Protein AF-A0AAE1SGM2-F1 (afdb_monomer)

Mean predicted aligned error: 17.14 Å

Sequence (121 aa):
MVIANSRFLKKEEHLVTFRSSVAKNQIDFLLLRKVVKGLCKDCKVIPNDDVTTRHKLLVMDLEIKMEKKKRVVDEMLRIKWGSLTMTSAKEMGERLMIKGAWESSGDATVCGTCRSIAFGR

Organism: NCBI:txid243964

Foldseek 3Di:
DDWQLPPDDDDPVFQFFFDDPVDTDRDDTDDDDPVQVVFWDHKTWDDDPPPDDRGTDIDIHGHDDPDPPPPPVPVPDPDPPVPDDPVNVVVVVVVVVVVDDDDPDDDPPPPDDPPPPDDDD

pLDDT: mean 73.45, std 18.23, range [34.22, 93.69]

Secondary structure (DSSP, 8-state):
-EEGGGGS---GGGT--EE-SS-EE-----EE-STTGGGEEEEEEEP--TTS-SBPEEEEEE------------TT----GGG--HHHHHHHHHHHHHT-S----S-S-------------

Radius of gyration: 25.53 Å; Cα contacts (8 Å, |Δi|>4): 103; chains: 1; bounding box: 36×40×73 Å

Nearest PDB structures (foldseek):
  6hiv-assembly1_DH  TM=1.718E-01  e=8.024E+00  Trypanosoma brucei brucei

Structure (mmCIF, N/CA/C/O backbone):
data_AF-A0AAE1SGM2-F1
#
_entry.id   AF-A0AAE1SGM2-F1
#
loop_
_atom_site.group_PDB
_atom_site.id
_atom_site.type_symbol
_atom_site.label_atom_id
_atom_site.label_alt_id
_atom_site.label_comp_id
_atom_site.label_asym_id
_atom_site.label_entity_id
_atom_site.label_seq_id
_atom_site.pdbx_PDB_ins_code
_atom_site.Cartn_x
_atom_site.Cartn_y
_atom_site.Cartn_z
_atom_site.occupancy
_atom_site.B_iso_or_equiv
_atom_site.auth_seq_id
_atom_site.auth_comp_id
_atom_site.auth_asym_id
_atom_site.auth_atom_id
_atom_site.pdbx_PDB_model_num
ATOM 1 N N . MET A 1 1 ? -0.431 -14.934 5.965 1.00 88.19 1 MET A N 1
ATOM 2 C CA . MET A 1 1 ? 0.025 -13.616 5.481 1.00 88.19 1 MET A CA 1
ATOM 3 C C . MET A 1 1 ? -0.511 -13.399 4.071 1.00 88.19 1 MET A C 1
ATOM 5 O O . MET A 1 1 ? -0.908 -14.385 3.460 1.00 88.19 1 MET A O 1
ATOM 9 N N . VAL A 1 2 ? -0.607 -12.160 3.589 1.00 90.56 2 VAL A N 1
ATOM 10 C CA . VAL A 1 2 ? -1.095 -11.823 2.239 1.00 90.56 2 VAL A CA 1
ATOM 11 C C . VAL A 1 2 ? -0.227 -10.710 1.654 1.00 90.56 2 VAL A C 1
ATOM 13 O O . VAL A 1 2 ? 0.049 -9.743 2.357 1.00 90.56 2 VAL A O 1
ATOM 16 N N . ILE A 1 3 ? 0.163 -10.820 0.384 1.00 92.50 3 ILE A N 1
ATOM 17 C CA . ILE A 1 3 ? 0.940 -9.796 -0.330 1.00 92.50 3 ILE A CA 1
ATOM 18 C C . ILE A 1 3 ? -0.024 -8.744 -0.883 1.00 92.50 3 ILE A C 1
ATOM 20 O O . ILE A 1 3 ? -0.818 -9.050 -1.772 1.00 92.50 3 ILE A O 1
ATOM 24 N N . ALA A 1 4 ? 0.022 -7.517 -0.364 1.00 90.94 4 ALA A N 1
ATOM 25 C CA . ALA A 1 4 ? -0.885 -6.436 -0.747 1.00 90.94 4 ALA A CA 1
ATOM 26 C C . ALA A 1 4 ? -0.782 -6.080 -2.238 1.00 90.94 4 ALA A C 1
ATOM 28 O O . ALA A 1 4 ? -1.802 -5.884 -2.895 1.00 90.94 4 ALA A O 1
ATOM 29 N N . ASN A 1 5 ? 0.435 -6.104 -2.787 1.00 89.00 5 ASN A N 1
ATOM 30 C CA . ASN A 1 5 ? 0.724 -5.748 -4.176 1.00 89.00 5 ASN A CA 1
ATOM 31 C C . ASN A 1 5 ? -0.071 -6.572 -5.196 1.00 89.00 5 ASN A C 1
ATOM 33 O O . ASN A 1 5 ? -0.439 -6.029 -6.233 1.00 89.00 5 ASN A O 1
ATOM 37 N N . SER A 1 6 ? -0.331 -7.847 -4.881 1.00 87.50 6 SER A N 1
ATOM 38 C CA . SER A 1 6 ? -0.988 -8.832 -5.757 1.00 87.50 6 SER A CA 1
ATOM 39 C C . SER A 1 6 ? -2.519 -8.773 -5.745 1.00 87.50 6 SER A C 1
ATOM 41 O O . SER A 1 6 ? -3.178 -9.535 -6.443 1.00 87.50 6 SER A O 1
ATOM 43 N N . ARG A 1 7 ? -3.110 -7.916 -4.907 1.00 85.88 7 ARG A N 1
ATOM 44 C CA . ARG A 1 7 ? -4.558 -7.942 -4.630 1.00 85.88 7 ARG A CA 1
ATOM 45 C C . ARG A 1 7 ? -5.375 -7.109 -5.604 1.00 85.88 7 ARG A C 1
ATOM 47 O O . ARG A 1 7 ? -6.589 -7.270 -5.647 1.00 85.88 7 ARG A O 1
ATOM 54 N N . PHE A 1 8 ? -4.705 -6.249 -6.358 1.00 86.44 8 PHE A N 1
ATOM 55 C CA . PHE A 1 8 ? -5.306 -5.353 -7.328 1.00 86.44 8 PHE A CA 1
ATOM 56 C C . PHE A 1 8 ? -4.649 -5.598 -8.677 1.00 86.44 8 PHE A C 1
ATOM 58 O O . PHE A 1 8 ? -3.425 -5.715 -8.762 1.00 86.44 8 PHE A O 1
ATOM 65 N N . LEU A 1 9 ? -5.468 -5.675 -9.723 1.00 85.38 9 LEU A N 1
ATOM 66 C CA . LEU A 1 9 ? -4.977 -5.762 -11.091 1.00 85.38 9 LEU A CA 1
ATOM 67 C C . LEU A 1 9 ? -4.343 -4.423 -11.468 1.00 85.38 9 LEU A C 1
ATOM 69 O O . LEU A 1 9 ? -4.962 -3.370 -11.329 1.00 85.38 9 LEU A O 1
ATOM 73 N N . LYS A 1 10 ? -3.094 -4.468 -11.923 1.00 85.38 10 LYS A N 1
ATOM 74 C CA . LYS A 1 10 ? -2.310 -3.291 -12.304 1.00 85.38 10 LYS A CA 1
ATOM 75 C C . LYS A 1 10 ? -1.678 -3.525 -13.659 1.00 85.38 10 LYS A C 1
ATOM 77 O O . LYS A 1 10 ? -1.373 -4.659 -14.017 1.00 85.38 10 LYS A O 1
ATOM 82 N N . LYS A 1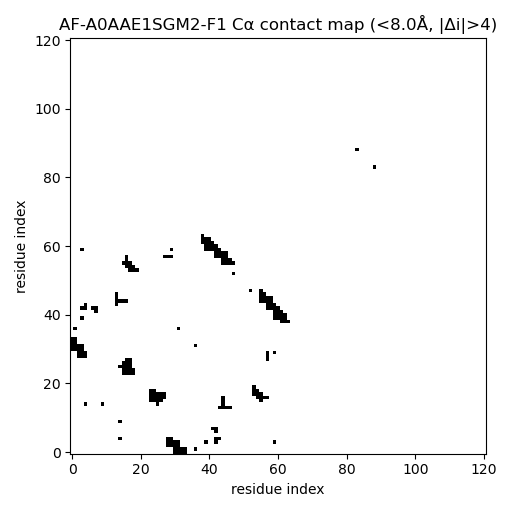 11 ? -1.424 -2.432 -14.372 1.00 85.06 11 LYS A N 1
ATOM 83 C CA . LYS A 1 11 ? -0.551 -2.461 -15.543 1.00 85.06 11 LYS A CA 1
ATOM 84 C C . LYS A 1 11 ? 0.872 -2.808 -15.118 1.00 85.06 11 LYS A C 1
ATOM 86 O O . LYS A 1 11 ? 1.302 -2.449 -14.022 1.00 85.06 11 LYS A O 1
ATOM 91 N N . GLU A 1 12 ? 1.612 -3.446 -16.010 1.00 79.56 12 GLU A N 1
ATOM 92 C CA . GLU A 1 12 ? 2.984 -3.889 -15.761 1.00 79.56 12 GLU A CA 1
ATOM 93 C C . GLU A 1 12 ? 3.920 -2.731 -15.367 1.00 79.56 12 GLU A C 1
ATOM 95 O O . GLU A 1 12 ? 4.697 -2.836 -14.420 1.00 79.56 12 GLU A O 1
ATOM 100 N N . GLU A 1 13 ? 3.746 -1.560 -15.985 1.00 79.75 13 GLU A N 1
ATOM 101 C CA . GLU A 1 13 ? 4.450 -0.312 -15.647 1.00 79.75 13 GLU A CA 1
ATOM 102 C C . GLU A 1 13 ? 4.267 0.143 -14.184 1.00 79.75 13 GLU A C 1
ATOM 104 O O . GLU A 1 13 ? 5.174 0.745 -13.598 1.00 79.75 13 GLU A O 1
ATOM 109 N N . HIS A 1 14 ? 3.120 -0.189 -13.581 1.00 82.56 14 HIS A N 1
ATOM 110 C CA . HIS A 1 14 ? 2.754 0.134 -12.199 1.00 82.56 14 HIS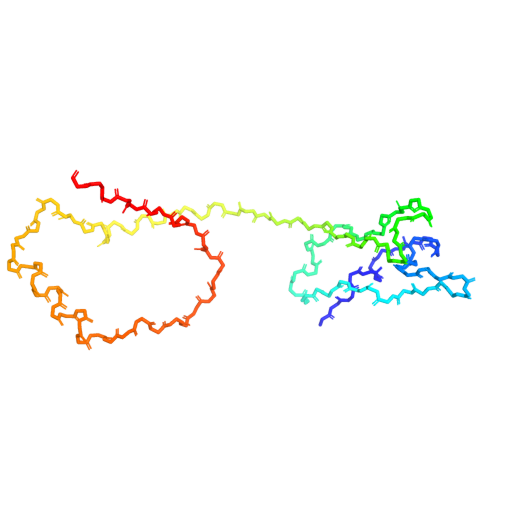 A CA 1
ATOM 111 C C . HIS A 1 14 ? 3.100 -0.990 -11.207 1.00 82.56 14 HIS A C 1
ATOM 113 O O . HIS A 1 14 ? 2.823 -0.863 -10.012 1.00 82.56 14 HIS A O 1
ATOM 119 N N . LEU A 1 15 ? 3.689 -2.097 -11.674 1.00 85.69 15 LEU A N 1
ATOM 120 C CA . LEU A 1 15 ? 4.192 -3.177 -10.817 1.00 85.69 15 LEU A CA 1
ATOM 121 C C . LEU A 1 15 ? 5.668 -3.001 -10.462 1.00 85.69 15 LEU A C 1
ATOM 123 O O . LEU A 1 15 ? 6.097 -3.474 -9.409 1.00 85.69 15 LEU A O 1
ATOM 127 N N . VAL A 1 16 ? 6.424 -2.314 -11.320 1.00 86.94 16 VAL A N 1
ATOM 128 C CA . VAL A 1 16 ? 7.863 -2.095 -11.160 1.00 86.94 16 VAL A CA 1
ATOM 129 C C . VAL A 1 16 ? 8.124 -1.171 -9.975 1.00 86.94 16 VAL A C 1
ATOM 131 O O . VAL A 1 16 ? 7.803 0.014 -10.041 1.00 86.94 16 VAL A O 1
ATOM 134 N N . THR A 1 17 ? 8.755 -1.693 -8.923 1.00 88.88 17 THR A N 1
ATOM 135 C CA . THR A 1 17 ? 9.204 -0.896 -7.769 1.00 88.88 17 THR A CA 1
ATOM 136 C C . THR A 1 17 ? 10.680 -0.533 -7.865 1.00 88.88 17 THR A C 1
A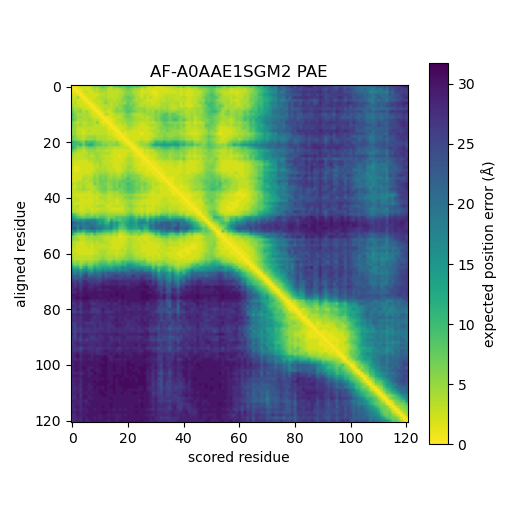TOM 138 O O . THR A 1 17 ? 11.113 0.397 -7.206 1.00 88.88 17 THR A O 1
ATOM 141 N N . PHE A 1 18 ? 11.451 -1.202 -8.724 1.00 88.50 18 PHE A N 1
ATOM 142 C CA . PHE A 1 18 ? 12.862 -0.912 -8.941 1.00 88.50 18 PHE A CA 1
ATOM 143 C C . PHE A 1 18 ? 13.208 -0.867 -10.426 1.00 88.50 18 PHE A C 1
ATOM 145 O O . PHE A 1 18 ? 12.882 -1.783 -11.185 1.00 88.50 18 PHE A O 1
ATOM 152 N N . ARG A 1 19 ? 13.913 0.188 -10.833 1.00 87.31 19 ARG A N 1
ATOM 153 C CA . ARG A 1 19 ? 14.402 0.389 -12.197 1.00 87.31 19 ARG A CA 1
ATOM 154 C C . ARG A 1 19 ? 15.906 0.651 -12.175 1.00 87.31 19 ARG A C 1
ATOM 156 O O . ARG A 1 19 ? 16.383 1.585 -11.535 1.00 87.31 19 ARG A O 1
ATOM 163 N N . SER A 1 20 ? 16.644 -0.161 -12.921 1.00 85.94 20 SER A N 1
ATOM 164 C CA . SER A 1 20 ? 18.029 0.101 -13.308 1.00 85.94 20 SER A CA 1
ATOM 165 C C . SER A 1 20 ? 18.112 0.361 -14.815 1.00 85.94 20 SER A C 1
ATOM 167 O O . SER A 1 20 ? 17.105 0.312 -15.526 1.00 85.94 20 SER A O 1
ATOM 169 N N . SER A 1 21 ? 19.316 0.639 -15.314 1.00 82.62 21 SER A N 1
ATOM 170 C CA . SER A 1 21 ? 19.574 0.759 -16.753 1.00 82.62 21 SER A CA 1
ATOM 171 C C . SER A 1 21 ? 19.319 -0.544 -17.519 1.00 82.62 21 SER A C 1
ATOM 173 O O . SER A 1 21 ? 19.049 -0.494 -18.713 1.00 82.62 21 SER A O 1
ATOM 175 N N . VAL A 1 22 ? 19.386 -1.694 -16.840 1.00 84.62 22 VAL A N 1
ATOM 176 C CA . VAL A 1 22 ? 19.362 -3.029 -17.464 1.00 84.62 22 VAL A CA 1
ATOM 177 C C . VAL A 1 22 ? 18.116 -3.832 -17.078 1.00 84.62 22 VAL A C 1
ATOM 179 O O . VAL A 1 22 ? 17.690 -4.700 -17.831 1.00 84.62 22 VAL A O 1
ATOM 182 N N . ALA A 1 23 ? 17.506 -3.555 -15.921 1.00 85.50 23 ALA A N 1
ATOM 183 C CA . ALA A 1 23 ? 16.411 -4.358 -15.383 1.00 85.50 23 ALA A CA 1
ATOM 184 C C . ALA A 1 23 ? 15.289 -3.508 -14.777 1.00 85.50 23 ALA A C 1
ATOM 186 O O . ALA A 1 23 ? 15.513 -2.440 -14.201 1.00 85.50 23 ALA A O 1
ATOM 187 N N . LYS A 1 24 ? 14.065 -4.033 -14.866 1.00 88.75 24 LYS A N 1
ATOM 188 C CA . LYS A 1 24 ? 12.864 -3.511 -14.209 1.00 88.75 24 LYS A CA 1
ATOM 189 C C . LYS A 1 24 ? 12.264 -4.639 -13.381 1.00 88.75 24 LYS A C 1
ATOM 191 O O . LYS A 1 24 ? 11.753 -5.594 -13.950 1.00 88.75 24 LYS A O 1
ATOM 196 N N . ASN A 1 25 ? 12.334 -4.522 -12.059 1.00 89.25 25 ASN A N 1
ATOM 197 C CA . ASN A 1 25 ? 11.921 -5.581 -11.142 1.00 89.25 25 ASN A CA 1
ATOM 198 C C . ASN A 1 25 ? 10.903 -5.064 -10.118 1.00 89.25 25 ASN A C 1
ATOM 200 O O . ASN A 1 25 ? 10.854 -3.875 -9.792 1.00 89.25 25 ASN A O 1
ATOM 204 N N . GLN A 1 26 ? 10.109 -5.983 -9.577 1.00 90.25 26 GLN A N 1
ATOM 205 C CA . GLN A 1 26 ? 9.313 -5.759 -8.375 1.00 90.25 26 GLN A CA 1
ATOM 206 C C . GLN A 1 26 ? 10.050 -6.396 -7.195 1.00 90.25 26 GLN A C 1
ATOM 208 O O . GLN A 1 26 ? 10.107 -7.618 -7.094 1.00 90.25 26 GLN A O 1
ATOM 213 N N . ILE A 1 27 ? 10.647 -5.567 -6.339 1.00 91.12 27 ILE A N 1
ATOM 214 C CA . ILE A 1 27 ? 11.428 -6.027 -5.177 1.00 91.12 27 ILE A CA 1
ATOM 215 C C . ILE A 1 27 ? 10.861 -5.532 -3.844 1.00 91.12 27 ILE A C 1
ATOM 217 O O . ILE A 1 27 ? 11.170 -6.101 -2.802 1.00 91.12 27 ILE A O 1
ATOM 221 N N . ASP A 1 28 ? 9.991 -4.522 -3.877 1.00 90.56 28 ASP A N 1
ATOM 222 C CA . ASP A 1 28 ? 9.344 -3.963 -2.696 1.00 90.56 28 ASP A CA 1
ATOM 223 C C . ASP A 1 28 ? 7.927 -4.536 -2.563 1.00 90.56 28 ASP A C 1
ATOM 225 O O . ASP A 1 28 ? 7.109 -4.467 -3.488 1.00 90.56 28 ASP A O 1
ATOM 229 N N . PHE A 1 29 ? 7.616 -5.100 -1.395 1.00 91.00 29 PHE A N 1
ATOM 230 C CA . PHE A 1 29 ? 6.334 -5.748 -1.121 1.00 91.00 29 PHE A CA 1
ATOM 231 C C . PHE A 1 29 ? 5.760 -5.295 0.214 1.00 91.00 29 PHE A C 1
ATOM 233 O O . PHE A 1 29 ? 6.462 -5.238 1.222 1.00 91.00 29 PHE A O 1
ATOM 240 N N . LEU A 1 30 ? 4.449 -5.056 0.242 1.00 91.88 30 LEU A N 1
ATOM 241 C CA . LEU A 1 30 ? 3.720 -4.809 1.481 1.00 91.88 30 LEU A CA 1
ATOM 242 C C . LEU A 1 30 ? 2.987 -6.077 1.919 1.00 91.88 30 LEU A C 1
ATOM 244 O O . LEU A 1 30 ? 2.200 -6.663 1.171 1.00 91.88 30 LEU A O 1
ATOM 248 N N . LEU A 1 31 ? 3.253 -6.507 3.151 1.00 93.69 31 LEU A N 1
ATOM 249 C CA . LEU A 1 31 ? 2.692 -7.721 3.735 1.00 93.69 31 LEU A CA 1
ATOM 250 C C . LEU A 1 31 ? 1.596 -7.378 4.740 1.00 93.69 31 LEU A C 1
ATOM 252 O O . LEU A 1 31 ? 1.786 -6.599 5.668 1.00 93.69 31 LEU A O 1
ATOM 256 N N . LEU A 1 32 ? 0.443 -8.020 4.577 1.00 91.44 32 LEU A N 1
ATOM 257 C CA . LEU A 1 32 ? -0.706 -7.882 5.463 1.00 91.44 32 LEU A CA 1
ATOM 258 C C . LEU A 1 32 ? -0.956 -9.181 6.232 1.00 91.44 32 LEU A C 1
ATOM 260 O O . LEU A 1 32 ? -0.900 -10.293 5.685 1.00 91.44 32 LEU A O 1
ATOM 264 N N . ARG A 1 33 ? -1.318 -9.056 7.513 1.00 90.19 33 ARG A N 1
ATOM 265 C CA . ARG A 1 33 ? -1.892 -10.182 8.265 1.00 90.19 33 ARG A CA 1
ATOM 266 C C . ARG A 1 33 ? -3.251 -10.547 7.658 1.00 90.19 33 ARG A C 1
ATOM 268 O O . ARG A 1 33 ? -3.968 -9.684 7.158 1.00 90.19 33 ARG A O 1
ATOM 275 N N . LYS A 1 34 ? -3.624 -11.834 7.721 1.00 88.94 34 LYS A N 1
ATOM 276 C CA . LYS A 1 34 ? -4.911 -12.314 7.173 1.00 88.94 34 LYS A CA 1
ATOM 277 C C . LYS A 1 34 ? -6.104 -11.573 7.796 1.00 88.94 34 LYS A C 1
ATOM 279 O O . LYS A 1 34 ? -7.032 -11.242 7.075 1.00 88.94 34 LYS A O 1
ATOM 284 N N . VAL A 1 35 ? -6.030 -11.253 9.090 1.00 87.56 35 VAL A N 1
ATOM 285 C CA . VAL A 1 35 ? -7.093 -10.570 9.851 1.00 87.56 35 VAL A CA 1
ATOM 286 C C . VAL A 1 35 ? -7.395 -9.168 9.313 1.00 87.56 35 VAL A C 1
ATOM 288 O O . VAL A 1 35 ? -8.550 -8.807 9.143 1.00 87.56 35 VAL A O 1
ATOM 291 N N . VAL A 1 36 ? -6.366 -8.390 8.969 1.00 87.94 36 VAL A N 1
ATOM 292 C CA . VAL A 1 36 ? -6.524 -7.004 8.486 1.00 87.94 36 VAL A CA 1
ATOM 293 C C . VAL A 1 36 ? -6.633 -6.915 6.964 1.00 87.94 36 VAL A C 1
ATOM 295 O O . VAL A 1 36 ? -6.602 -5.827 6.396 1.00 87.94 36 VAL A O 1
ATOM 298 N N . LYS A 1 37 ? -6.776 -8.057 6.270 1.00 88.12 37 LYS A N 1
ATOM 299 C CA . LYS A 1 37 ? -6.926 -8.095 4.810 1.00 88.12 37 LYS A CA 1
ATOM 300 C C . LYS A 1 37 ? -8.081 -7.203 4.354 1.00 88.12 37 LYS A C 1
ATOM 302 O O . LYS A 1 37 ? -7.866 -6.425 3.436 1.00 88.12 37 LYS A O 1
ATOM 307 N N . GLY A 1 38 ? -9.248 -7.268 4.988 1.00 89.00 38 GLY A N 1
ATOM 308 C CA . GLY A 1 38 ? -10.424 -6.497 4.563 1.00 89.00 38 GLY A CA 1
ATOM 309 C C . GLY A 1 38 ? -10.277 -4.972 4.657 1.00 89.00 38 GLY A C 1
ATOM 310 O O . GLY A 1 38 ? -11.069 -4.263 4.049 1.00 89.00 38 GLY A O 1
ATOM 311 N N . LEU A 1 39 ? -9.270 -4.466 5.378 1.00 91.25 39 LEU A N 1
ATOM 312 C CA . LEU A 1 39 ? -9.074 -3.026 5.574 1.00 91.25 39 LEU A CA 1
ATOM 313 C C . LEU A 1 39 ? -8.332 -2.357 4.410 1.00 91.25 39 LEU A C 1
ATOM 315 O O . LEU A 1 39 ? -8.398 -1.144 4.257 1.00 91.25 39 LEU A O 1
ATOM 319 N N . CYS A 1 40 ? -7.613 -3.125 3.591 1.00 92.75 40 CYS A N 1
ATOM 320 C CA . CYS A 1 40 ? -6.834 -2.584 2.478 1.00 92.75 40 CYS A CA 1
ATOM 321 C C . CYS A 1 40 ? -7.728 -2.285 1.271 1.00 92.75 40 CYS A C 1
ATOM 323 O O . CYS A 1 40 ? -8.352 -3.197 0.723 1.00 92.75 40 CYS A O 1
ATOM 325 N N . LYS A 1 41 ? -7.768 -1.005 0.881 1.00 92.88 41 LYS A N 1
ATOM 326 C CA . LYS A 1 41 ? -8.583 -0.462 -0.216 1.00 92.88 41 LYS A CA 1
ATOM 327 C C . LYS A 1 41 ? -7.849 -0.414 -1.537 1.00 92.88 41 LYS A C 1
ATOM 329 O O . LYS A 1 41 ? -8.450 -0.715 -2.559 1.00 92.88 41 LYS A O 1
ATOM 334 N N . ASP A 1 42 ? -6.576 -0.055 -1.486 1.00 91.94 42 ASP A N 1
ATOM 335 C CA . ASP A 1 42 ? -5.706 0.006 -2.648 1.00 91.94 42 ASP A CA 1
ATOM 336 C C . ASP A 1 42 ? -4.257 -0.245 -2.217 1.00 91.94 42 ASP A C 1
ATOM 338 O O . ASP A 1 42 ? -3.890 -0.155 -1.040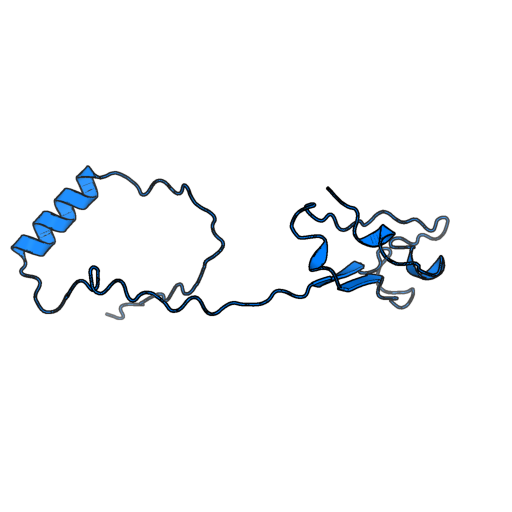 1.00 91.94 42 ASP A O 1
ATOM 342 N N . CYS A 1 43 ? -3.421 -0.585 -3.183 1.00 91.38 43 CYS A N 1
ATOM 343 C CA . CYS A 1 43 ? -1.981 -0.586 -3.053 1.00 91.38 43 CYS A CA 1
ATOM 344 C C . CYS A 1 43 ? -1.419 -0.163 -4.400 1.00 91.38 43 CYS A C 1
ATOM 346 O O . CYS A 1 43 ? -1.686 -0.845 -5.377 1.00 91.38 43 CYS A O 1
ATOM 348 N N . LYS A 1 44 ? -0.616 0.895 -4.485 1.00 91.19 44 LYS A N 1
ATOM 349 C CA . LYS A 1 44 ? -0.116 1.436 -5.757 1.00 91.19 44 LYS A CA 1
ATOM 350 C C . LYS A 1 44 ? 1.335 1.874 -5.657 1.00 91.19 44 LYS A C 1
ATOM 352 O O . LYS A 1 44 ? 1.812 2.243 -4.588 1.00 91.19 44 LYS A O 1
ATOM 357 N N . VAL A 1 45 ? 2.028 1.821 -6.786 1.00 89.94 45 VAL A N 1
ATOM 358 C CA . VAL A 1 45 ? 3.371 2.382 -6.924 1.00 89.94 45 VAL A CA 1
ATOM 359 C C . VAL A 1 45 ? 3.224 3.811 -7.430 1.00 89.94 45 VAL A C 1
ATOM 361 O O . VAL A 1 45 ? 2.538 4.032 -8.426 1.00 89.94 45 VAL A O 1
ATOM 364 N N . ILE A 1 46 ? 3.841 4.774 -6.751 1.00 87.62 46 ILE A N 1
ATOM 365 C CA . ILE A 1 46 ? 3.877 6.163 -7.204 1.00 87.62 46 ILE A CA 1
ATOM 366 C C . ILE A 1 46 ? 4.986 6.283 -8.258 1.00 87.62 46 ILE A C 1
ATOM 368 O O . ILE A 1 46 ? 6.143 5.963 -7.959 1.00 87.62 46 ILE A O 1
ATOM 372 N N . PRO A 1 47 ? 4.658 6.690 -9.498 1.00 79.69 47 PRO A N 1
ATOM 373 C CA . PRO A 1 47 ? 5.675 6.991 -10.490 1.00 79.69 47 PRO A CA 1
ATOM 374 C C . PRO A 1 47 ? 6.448 8.239 -10.046 1.00 79.69 47 PRO A C 1
ATOM 376 O O . PRO A 1 47 ? 5.844 9.253 -9.717 1.00 79.69 47 PRO A O 1
ATOM 379 N N . ASN A 1 48 ? 7.775 8.150 -10.040 1.00 74.50 48 ASN A N 1
ATOM 380 C CA . ASN A 1 48 ? 8.665 9.302 -9.930 1.00 74.50 48 ASN A CA 1
ATOM 381 C C . ASN A 1 48 ? 9.316 9.542 -11.290 1.00 74.50 48 ASN A C 1
ATOM 383 O O . ASN A 1 48 ? 9.519 8.586 -12.047 1.00 74.50 48 ASN A O 1
ATOM 387 N N . ASP A 1 49 ? 9.683 10.792 -11.561 1.00 68.44 49 ASP A N 1
ATOM 388 C CA . ASP A 1 49 ? 10.533 11.118 -12.700 1.00 68.44 49 ASP A CA 1
ATOM 389 C C . ASP A 1 49 ? 11.881 10.399 -12.576 1.00 68.44 49 ASP A C 1
ATOM 391 O O . ASP A 1 49 ? 12.432 10.243 -11.480 1.00 68.44 49 ASP A O 1
ATOM 395 N N . ASP A 1 50 ? 12.410 9.972 -13.723 1.00 64.19 50 ASP A N 1
ATOM 396 C CA . ASP A 1 50 ? 13.530 9.031 -13.881 1.00 64.19 50 ASP A CA 1
ATOM 397 C C . ASP A 1 50 ? 14.872 9.482 -13.257 1.00 64.19 50 ASP A C 1
ATOM 399 O O . ASP A 1 50 ? 15.874 8.772 -13.347 1.00 64.19 50 ASP A O 1
ATOM 403 N N . VAL A 1 51 ? 14.909 10.649 -12.613 1.00 63.28 51 VAL A N 1
ATOM 404 C CA . VAL A 1 51 ? 16.128 11.320 -12.148 1.00 63.28 51 VAL A CA 1
ATOM 405 C C . VAL A 1 51 ? 16.390 11.114 -10.651 1.00 63.28 51 VAL A C 1
ATOM 407 O O . VAL A 1 51 ? 17.538 11.207 -10.225 1.00 63.28 51 VAL A O 1
ATOM 410 N N . THR A 1 52 ? 15.375 10.817 -9.829 1.00 62.59 52 THR A N 1
ATOM 411 C CA . THR A 1 52 ? 15.524 10.971 -8.366 1.00 62.59 52 THR A CA 1
ATOM 412 C C . THR A 1 52 ? 15.785 9.679 -7.586 1.00 62.59 52 THR A C 1
ATOM 414 O O . THR A 1 52 ? 16.570 9.722 -6.641 1.00 62.59 52 THR A O 1
ATOM 417 N N . THR A 1 53 ? 15.234 8.516 -7.963 1.00 67.81 53 THR A N 1
ATOM 418 C CA . THR A 1 53 ? 15.463 7.257 -7.218 1.00 67.81 53 THR A CA 1
ATOM 419 C C . THR A 1 53 ? 15.318 5.997 -8.081 1.00 67.81 53 THR A C 1
ATOM 421 O O . THR A 1 53 ? 14.348 5.831 -8.814 1.00 67.81 53 THR A O 1
ATOM 424 N N . ARG A 1 54 ? 16.249 5.036 -7.941 1.00 81.56 54 ARG A N 1
ATOM 425 C CA . ARG A 1 54 ? 16.124 3.694 -8.562 1.00 81.56 54 ARG A CA 1
ATOM 426 C C . ARG A 1 54 ? 14.906 2.921 -8.042 1.00 81.56 54 ARG A C 1
ATOM 428 O O . ARG A 1 54 ? 14.356 2.093 -8.763 1.00 81.56 54 ARG A O 1
ATOM 435 N N . HIS A 1 55 ? 14.500 3.191 -6.801 1.00 87.38 55 HIS A N 1
ATOM 436 C CA . HIS A 1 55 ? 13.296 2.638 -6.186 1.00 87.38 55 HIS A CA 1
ATOM 437 C C . HIS A 1 55 ? 12.116 3.600 -6.345 1.00 87.38 55 HIS A C 1
ATOM 439 O O . HIS A 1 55 ? 12.260 4.810 -6.160 1.00 87.38 55 HIS A O 1
ATOM 445 N N . LYS A 1 56 ? 10.944 3.051 -6.648 1.00 87.25 56 LYS A N 1
ATOM 446 C CA . LYS A 1 56 ? 9.664 3.749 -6.674 1.00 87.25 56 LYS A CA 1
ATOM 447 C C . LYS A 1 56 ? 8.929 3.508 -5.365 1.00 87.25 56 LYS A C 1
ATOM 449 O O . LYS A 1 56 ? 8.992 2.423 -4.789 1.00 87.25 56 LYS A O 1
ATOM 454 N N . LEU A 1 57 ? 8.197 4.518 -4.919 1.00 89.00 57 LEU A N 1
ATOM 455 C CA . LEU A 1 57 ? 7.472 4.446 -3.661 1.00 89.00 57 LEU A CA 1
ATOM 456 C C . LEU A 1 57 ? 6.249 3.532 -3.797 1.00 89.00 57 LEU A C 1
ATOM 458 O O . LEU A 1 57 ? 5.411 3.732 -4.674 1.00 89.00 57 LEU A O 1
ATOM 462 N N . LEU A 1 58 ? 6.130 2.550 -2.907 1.00 90.56 58 LEU A N 1
ATOM 463 C CA . LEU A 1 58 ? 4.974 1.665 -2.808 1.00 90.56 58 LEU A CA 1
ATOM 464 C C . LEU A 1 58 ? 4.078 2.117 -1.652 1.00 90.56 58 LEU A C 1
ATOM 466 O O . LEU A 1 58 ? 4.506 2.149 -0.500 1.00 90.56 58 LEU A O 1
ATOM 470 N N . VAL A 1 59 ? 2.827 2.441 -1.963 1.00 91.56 59 VAL A N 1
ATOM 471 C CA . VAL A 1 59 ? 1.839 2.966 -1.013 1.00 91.56 59 VAL A CA 1
ATOM 472 C C . VAL A 1 59 ? 0.669 1.998 -0.896 1.00 91.56 59 VAL A C 1
ATOM 474 O O . VAL A 1 59 ? 0.295 1.337 -1.865 1.00 91.56 59 VAL A O 1
ATOM 477 N N . MET A 1 60 ? 0.091 1.895 0.298 1.00 93.06 60 MET A N 1
ATOM 478 C CA . MET A 1 60 ? -1.101 1.097 0.568 1.00 93.06 60 MET A CA 1
ATOM 479 C C . MET A 1 60 ? -2.111 1.912 1.360 1.00 93.06 60 MET A C 1
ATOM 481 O O . MET A 1 60 ? -1.786 2.444 2.419 1.00 93.06 60 MET A O 1
ATOM 485 N N . ASP A 1 61 ? -3.343 1.926 0.865 1.00 92.44 61 ASP A N 1
ATOM 486 C CA . ASP A 1 61 ? -4.459 2.629 1.480 1.00 92.44 61 ASP A CA 1
ATOM 487 C C . ASP A 1 61 ? -5.214 1.661 2.403 1.00 92.44 61 ASP A C 1
ATOM 489 O O . ASP A 1 61 ? -5.675 0.593 1.977 1.00 92.44 61 ASP A O 1
ATOM 493 N N . LEU A 1 62 ? -5.325 2.023 3.684 1.00 91.56 62 LEU A N 1
ATOM 494 C CA . LEU A 1 62 ? -6.014 1.248 4.719 1.00 91.56 62 LEU A CA 1
ATOM 495 C C . LEU A 1 62 ? -7.176 2.055 5.308 1.00 91.56 62 LEU A C 1
ATOM 497 O O . LEU A 1 62 ? -6.988 3.177 5.767 1.00 91.56 62 LEU A O 1
ATOM 501 N N . GLU A 1 63 ? -8.365 1.459 5.370 1.00 91.50 63 GLU A N 1
ATOM 502 C CA . GLU A 1 63 ? -9.507 2.016 6.096 1.00 91.50 63 GLU A CA 1
ATOM 503 C C . GLU A 1 63 ? -9.527 1.451 7.521 1.00 91.50 63 GLU A C 1
ATOM 505 O O . GLU A 1 63 ? -9.925 0.309 7.746 1.00 91.50 63 GLU A O 1
ATOM 510 N N . ILE A 1 64 ? -9.094 2.249 8.498 1.00 87.88 64 ILE A N 1
ATOM 511 C CA . ILE A 1 64 ? -9.141 1.884 9.918 1.00 87.88 64 ILE A CA 1
ATOM 512 C C . ILE A 1 64 ? -10.253 2.691 10.579 1.00 87.88 64 ILE A C 1
ATOM 514 O O . ILE A 1 64 ? -10.139 3.902 10.764 1.00 87.88 64 ILE A O 1
ATOM 518 N N . LYS A 1 65 ? -11.337 2.016 10.967 1.00 82.75 65 LYS A N 1
ATOM 519 C CA . LYS A 1 65 ? -12.401 2.643 11.752 1.00 82.75 65 LYS A CA 1
ATOM 520 C C . LYS A 1 65 ? -11.904 2.833 13.180 1.00 82.75 65 LYS A C 1
ATOM 522 O O . LYS A 1 65 ? -11.755 1.870 13.928 1.00 82.75 65 LYS A O 1
ATOM 527 N N . MET A 1 66 ? -11.630 4.079 13.555 1.00 73.31 66 MET A N 1
ATOM 528 C CA . MET A 1 66 ? -11.377 4.422 14.949 1.00 73.31 66 MET A CA 1
ATOM 529 C C . MET A 1 66 ? -12.710 4.413 15.691 1.00 73.31 66 MET A C 1
ATOM 531 O O . MET A 1 66 ? -13.426 5.413 15.737 1.00 73.31 66 MET A O 1
ATOM 535 N N . GLU A 1 67 ? -13.056 3.275 16.281 1.00 72.69 67 GLU A N 1
ATOM 536 C CA . GLU A 1 67 ? -14.108 3.262 17.284 1.00 72.69 67 GLU A CA 1
ATOM 537 C C . GLU A 1 67 ? -13.599 4.050 18.487 1.00 72.69 67 GLU A C 1
ATOM 539 O O . GLU A 1 67 ? -12.632 3.663 19.152 1.00 72.69 67 GLU A O 1
ATOM 544 N N . LYS A 1 68 ? -14.242 5.188 18.768 1.00 67.50 68 LYS A N 1
ATOM 545 C CA . LYS A 1 68 ? -14.090 5.854 20.057 1.00 67.50 68 LYS A CA 1
ATOM 546 C C . LYS A 1 68 ? -14.634 4.881 21.090 1.00 67.50 68 LYS A C 1
ATOM 548 O O . LYS A 1 68 ? -15.823 4.910 21.401 1.00 67.50 68 LYS A O 1
ATOM 553 N N . LYS A 1 69 ? -13.770 4.019 21.632 1.00 64.44 69 LYS A N 1
ATOM 554 C CA . LYS A 1 69 ? -14.059 3.373 22.903 1.00 64.44 69 LYS A CA 1
ATOM 555 C C . LYS A 1 69 ? -14.405 4.525 23.829 1.00 64.44 69 LYS A C 1
ATOM 557 O O . LYS A 1 69 ? -13.553 5.382 24.086 1.00 64.44 69 LYS A O 1
ATOM 562 N N . LYS A 1 70 ? -15.670 4.601 24.262 1.00 58.88 70 LYS A N 1
ATOM 563 C CA . LYS A 1 70 ? -15.995 5.396 25.440 1.00 58.88 70 LYS A CA 1
ATOM 564 C C . LYS A 1 70 ? -14.963 4.930 26.444 1.00 58.88 70 LYS A C 1
ATOM 566 O O . LYS A 1 70 ? -14.874 3.731 26.708 1.00 58.88 70 LYS A O 1
ATOM 571 N N . ARG A 1 71 ? -14.113 5.845 26.910 1.00 56.81 71 ARG A N 1
ATOM 572 C CA . ARG A 1 71 ? -13.394 5.567 28.138 1.00 56.81 71 ARG A CA 1
ATOM 573 C C . ARG A 1 71 ? -14.532 5.226 29.086 1.00 56.81 71 ARG A C 1
ATOM 575 O O . ARG A 1 71 ? -15.347 6.099 29.378 1.00 56.81 71 ARG A O 1
ATOM 582 N N . VAL A 1 72 ? -14.655 3.954 29.461 1.00 55.28 72 VAL A N 1
ATOM 583 C CA . VAL A 1 72 ? -15.155 3.664 30.790 1.00 55.28 72 VAL A CA 1
ATOM 584 C C . VAL A 1 72 ? -14.164 4.464 31.605 1.00 55.28 72 VAL A C 1
ATOM 586 O O . VAL A 1 72 ? -12.975 4.142 31.638 1.00 55.28 72 VAL A O 1
ATOM 589 N N . VAL A 1 73 ? -14.583 5.666 32.005 1.00 50.84 73 VAL A N 1
ATOM 590 C CA . VAL A 1 73 ? -13.893 6.374 33.058 1.00 50.84 73 VAL A CA 1
ATOM 591 C C . VAL A 1 73 ? -14.010 5.349 34.150 1.00 50.84 73 VAL A C 1
ATOM 593 O O . VAL A 1 73 ? -15.103 5.104 34.649 1.00 50.84 73 VAL A O 1
ATOM 596 N N . ASP A 1 74 ? -12.928 4.612 34.350 1.00 51.56 74 ASP A N 1
ATOM 597 C CA . ASP A 1 74 ? -12.773 3.823 35.535 1.00 51.56 74 ASP A CA 1
ATOM 598 C C . ASP A 1 74 ? -12.800 4.879 36.632 1.00 51.56 74 ASP A C 1
ATOM 600 O O . ASP A 1 74 ? -11.799 5.531 36.937 1.00 51.56 74 ASP A O 1
ATOM 604 N N . GLU A 1 75 ? -14.011 5.166 37.115 1.00 49.53 75 GLU A N 1
ATOM 605 C CA . GLU A 1 75 ? -14.272 6.073 38.225 1.00 49.53 75 GLU A CA 1
ATOM 606 C C . GLU A 1 75 ? -13.457 5.634 39.451 1.00 49.53 75 GLU A C 1
ATOM 608 O O . GLU A 1 75 ? -13.280 6.414 40.383 1.00 49.53 75 GLU A O 1
ATOM 613 N N . MET A 1 76 ? -12.875 4.430 39.407 1.00 53.16 76 MET A N 1
ATOM 614 C CA . MET A 1 76 ? -12.072 3.812 40.441 1.00 53.16 76 MET A CA 1
ATOM 615 C C . MET A 1 76 ? -10.617 4.304 40.560 1.00 53.16 76 MET A C 1
ATOM 617 O O . MET A 1 76 ? -10.037 4.106 41.622 1.00 53.16 76 MET A O 1
ATOM 621 N N . LEU A 1 77 ? -9.985 4.963 39.575 1.00 55.16 77 LEU A N 1
ATOM 622 C CA . LEU A 1 77 ? -8.533 5.260 39.674 1.00 55.16 77 LEU A CA 1
ATOM 623 C C . LEU A 1 77 ? -8.120 6.713 39.407 1.00 55.16 77 LEU A C 1
ATOM 625 O O . LEU A 1 77 ? -6.999 6.995 38.977 1.00 55.16 77 LEU A O 1
ATOM 629 N N . ARG A 1 78 ? -8.971 7.689 39.735 1.00 57.41 78 ARG A N 1
ATOM 630 C CA . ARG A 1 78 ? -8.484 9.067 39.921 1.00 57.41 78 ARG A CA 1
ATOM 631 C C . ARG A 1 78 ? -7.932 9.227 41.333 1.00 57.41 78 ARG A C 1
ATOM 633 O O . ARG A 1 78 ? -8.664 9.580 42.254 1.00 57.41 78 ARG A O 1
ATOM 640 N N . ILE A 1 79 ? -6.627 8.998 41.491 1.00 66.06 79 ILE A N 1
ATOM 641 C CA . ILE A 1 79 ? -5.917 9.325 42.735 1.00 66.06 79 ILE A CA 1
ATOM 642 C C . ILE A 1 79 ? -6.104 10.823 43.001 1.00 66.06 79 ILE A C 1
ATOM 644 O O . ILE A 1 79 ? -5.674 11.676 42.219 1.00 66.06 79 ILE A O 1
ATOM 648 N N . LYS A 1 80 ? -6.776 11.149 44.106 1.00 74.38 80 LYS A N 1
ATOM 649 C CA . LYS A 1 80 ? -6.937 12.523 44.581 1.00 74.38 80 LYS A CA 1
ATOM 650 C C . LYS A 1 80 ? -5.636 12.966 45.249 1.00 74.38 80 LYS A C 1
ATOM 652 O O . LYS A 1 80 ? -5.482 12.866 46.460 1.00 74.38 80 LYS A O 1
ATOM 657 N N . TRP A 1 81 ? -4.700 13.474 44.449 1.00 76.31 81 TRP A N 1
ATOM 658 C CA . TRP A 1 81 ? -3.414 13.983 44.944 1.00 76.31 81 TRP A CA 1
ATOM 659 C C . TRP A 1 81 ? -3.574 15.087 45.997 1.00 76.31 81 TRP 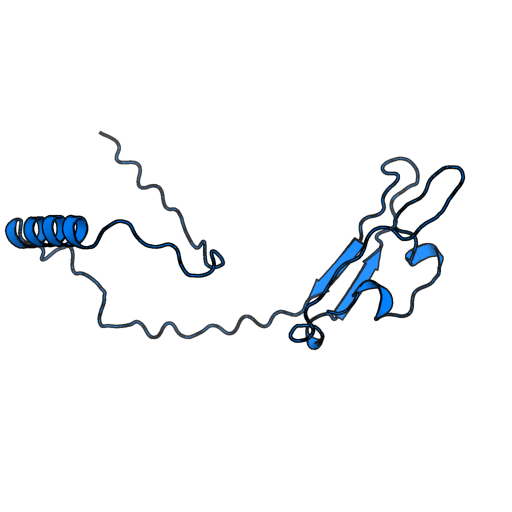A C 1
ATOM 661 O O . TRP A 1 81 ? -2.792 15.155 46.936 1.00 76.31 81 TRP A O 1
ATOM 671 N N . GLY A 1 82 ? -4.629 15.900 45.884 1.00 71.94 82 GLY A N 1
ATOM 672 C CA . GLY A 1 82 ? -4.916 16.984 46.828 1.00 71.94 82 GLY A CA 1
ATOM 673 C C . GLY A 1 82 ? -5.313 16.536 48.240 1.00 71.94 82 GLY A C 1
ATOM 674 O O . GLY A 1 82 ? -5.325 17.365 49.139 1.00 71.94 82 GLY A O 1
ATOM 675 N N . SER A 1 83 ? -5.626 15.253 48.454 1.00 69.75 83 SER A N 1
ATOM 676 C CA . SER A 1 83 ? -5.941 14.695 49.779 1.00 69.75 83 SER A CA 1
ATOM 677 C C . SER A 1 83 ? -4.851 13.760 50.309 1.00 69.75 83 SER A C 1
ATOM 679 O O . SER A 1 83 ? -5.091 13.021 51.262 1.00 69.75 83 SER A O 1
ATOM 681 N N . LEU A 1 84 ? -3.671 13.737 49.681 1.00 76.12 84 LEU A N 1
ATOM 682 C CA . LEU A 1 84 ? -2.573 12.891 50.136 1.00 76.12 84 LEU A CA 1
ATOM 683 C C . LEU A 1 84 ? -1.890 13.498 51.357 1.00 76.12 84 LEU A C 1
ATOM 685 O O . LEU A 1 84 ? -1.346 14.599 51.314 1.00 76.12 84 LEU A O 1
ATOM 689 N N . THR A 1 85 ? -1.876 12.730 52.439 1.00 79.31 85 THR A N 1
ATOM 690 C CA . THR A 1 85 ? -1.046 13.009 53.607 1.00 79.31 85 THR A CA 1
ATOM 691 C C . THR A 1 85 ? 0.372 12.482 53.386 1.00 79.31 85 THR A C 1
ATOM 693 O O . THR A 1 85 ? 0.596 11.533 52.629 1.00 79.31 85 THR A O 1
ATOM 696 N N . MET A 1 86 ? 1.349 13.076 54.077 1.00 74.50 86 MET A N 1
ATOM 697 C CA . MET A 1 86 ? 2.767 12.718 53.933 1.00 74.50 86 MET A CA 1
ATOM 698 C C . MET A 1 86 ? 3.053 11.249 54.297 1.00 74.50 86 MET A C 1
ATOM 700 O O . MET A 1 86 ? 3.918 10.615 53.697 1.00 74.50 86 MET A O 1
ATOM 704 N N . THR A 1 87 ? 2.274 10.675 55.217 1.00 78.06 87 THR A N 1
ATOM 705 C CA . THR A 1 87 ? 2.323 9.250 55.580 1.00 78.06 87 THR A CA 1
ATOM 706 C C . THR A 1 87 ? 1.840 8.346 54.447 1.00 78.06 87 THR A C 1
ATOM 708 O O . THR A 1 87 ? 2.534 7.398 54.091 1.00 78.06 87 THR A O 1
ATOM 711 N N . SER A 1 88 ? 0.713 8.684 53.816 1.00 77.00 88 SER A N 1
ATOM 712 C CA . SER A 1 88 ? 0.174 7.931 52.675 1.00 77.00 88 SER A CA 1
ATOM 713 C C . SER A 1 88 ? 1.114 7.981 51.467 1.00 77.00 88 SER A C 1
ATOM 715 O O . SER A 1 88 ? 1.286 6.990 50.763 1.00 77.00 88 SER A O 1
ATOM 717 N N . ALA A 1 89 ? 1.764 9.127 51.234 1.00 76.69 89 ALA A N 1
ATOM 718 C CA . ALA A 1 89 ? 2.757 9.274 50.172 1.00 76.69 89 ALA A CA 1
ATOM 719 C C . ALA A 1 89 ? 3.988 8.382 50.402 1.00 76.69 89 ALA A C 1
ATOM 721 O O . ALA A 1 89 ? 4.468 7.740 49.466 1.00 76.69 89 ALA A O 1
ATOM 722 N N . LYS A 1 90 ? 4.463 8.298 51.651 1.00 81.81 90 LYS A N 1
ATOM 723 C CA . LYS A 1 90 ? 5.585 7.434 52.028 1.00 81.81 90 LYS A CA 1
ATOM 724 C C . LYS A 1 90 ? 5.243 5.951 51.861 1.00 81.81 90 LYS A C 1
ATOM 726 O O . LYS A 1 90 ? 6.010 5.230 51.231 1.00 81.81 90 LYS A O 1
ATOM 731 N N . GLU A 1 91 ? 4.075 5.522 52.339 1.00 81.94 91 GLU A N 1
ATOM 732 C CA . GLU A 1 91 ? 3.614 4.133 52.202 1.00 81.94 91 GLU A CA 1
ATOM 733 C C . GLU A 1 91 ? 3.475 3.728 50.725 1.00 81.94 91 GLU A C 1
ATOM 735 O O . GLU A 1 91 ? 3.873 2.634 50.328 1.00 81.94 91 GLU A O 1
ATOM 740 N N . MET A 1 92 ? 2.962 4.624 49.874 1.00 75.69 92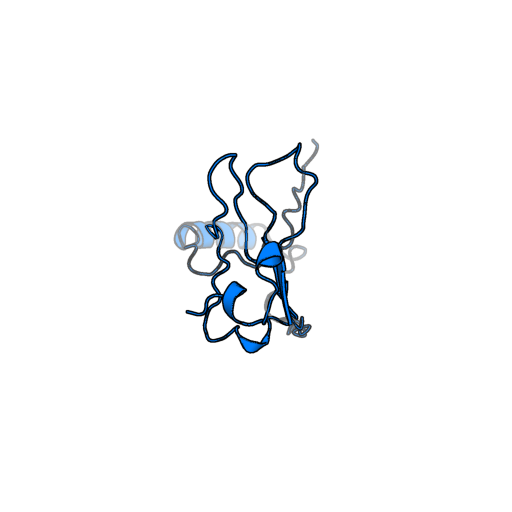 MET A N 1
ATOM 741 C CA . MET A 1 92 ? 2.916 4.384 48.429 1.00 75.69 92 MET A CA 1
ATOM 742 C C . MET A 1 92 ? 4.314 4.247 47.821 1.00 75.69 92 MET A C 1
ATOM 744 O O . MET A 1 92 ? 4.522 3.361 46.992 1.00 75.69 92 MET A O 1
ATOM 748 N N . GLY A 1 93 ? 5.269 5.084 48.239 1.00 76.38 93 GLY A N 1
ATOM 749 C CA . GLY A 1 93 ? 6.668 4.980 47.824 1.00 76.38 93 GLY A CA 1
ATOM 750 C C . GLY A 1 93 ? 7.278 3.627 48.190 1.00 76.38 93 GLY A C 1
ATOM 751 O O . GLY A 1 93 ? 7.839 2.953 47.331 1.00 76.38 93 GLY A O 1
ATOM 752 N N . GLU A 1 94 ? 7.092 3.174 49.429 1.00 79.88 94 GLU A N 1
ATOM 753 C CA . GLU A 1 94 ? 7.574 1.869 49.903 1.00 79.88 94 GLU A CA 1
ATOM 754 C C . GLU A 1 94 ? 6.916 0.704 49.142 1.00 79.88 94 GLU A C 1
ATOM 756 O O . GLU A 1 94 ? 7.601 -0.216 48.692 1.00 79.88 94 GLU A O 1
ATOM 761 N N . ARG A 1 95 ? 5.601 0.773 48.889 1.00 73.38 95 ARG A N 1
ATOM 762 C CA . ARG A 1 95 ? 4.875 -0.230 48.087 1.00 73.38 95 ARG A CA 1
ATOM 763 C C . ARG A 1 95 ? 5.355 -0.304 46.637 1.00 73.38 95 ARG A C 1
ATOM 765 O O . ARG A 1 95 ? 5.374 -1.394 46.065 1.00 73.38 95 ARG A O 1
ATOM 772 N N . LEU A 1 96 ? 5.718 0.827 46.031 1.00 73.38 96 LEU A N 1
ATOM 773 C CA . LEU A 1 96 ? 6.267 0.866 44.672 1.00 73.38 96 LEU A CA 1
ATOM 774 C C . LEU A 1 96 ? 7.660 0.238 44.611 1.00 73.38 96 LEU A C 1
ATOM 776 O O . LEU A 1 96 ? 7.946 -0.494 43.669 1.00 73.38 96 LEU A O 1
ATOM 780 N N . MET A 1 97 ? 8.488 0.457 45.635 1.00 70.62 97 MET A N 1
ATOM 781 C CA . MET A 1 97 ? 9.804 -0.181 45.732 1.00 70.62 97 MET A CA 1
ATOM 782 C C . MET A 1 97 ? 9.687 -1.706 45.882 1.00 70.62 97 MET A C 1
ATOM 784 O O . MET A 1 97 ? 10.486 -2.437 45.303 1.00 70.62 97 MET A O 1
ATOM 788 N N . ILE A 1 98 ? 8.661 -2.196 46.592 1.00 72.62 98 ILE A N 1
ATOM 789 C CA . ILE A 1 98 ? 8.389 -3.637 46.755 1.00 72.62 98 ILE A CA 1
ATOM 790 C C . ILE A 1 98 ? 7.881 -4.282 45.459 1.00 72.62 98 ILE A C 1
ATOM 792 O O . ILE A 1 98 ? 8.221 -5.426 45.169 1.00 72.62 98 ILE A O 1
ATOM 796 N N . LYS A 1 99 ? 7.060 -3.577 44.671 1.00 66.50 99 LYS A N 1
ATOM 797 C CA . LYS A 1 99 ? 6.449 -4.140 43.454 1.00 66.50 99 LYS A CA 1
ATOM 798 C C . LYS A 1 99 ? 7.418 -4.352 42.287 1.00 66.50 99 LYS A C 1
ATOM 800 O O . LYS A 1 99 ? 7.016 -4.973 41.309 1.00 66.50 99 LYS A O 1
ATOM 805 N N . GLY A 1 100 ? 8.670 -3.910 42.405 1.00 60.09 100 GLY A N 1
ATOM 806 C CA . GLY A 1 100 ? 9.677 -4.083 41.362 1.00 60.09 100 GLY A CA 1
ATOM 807 C C . GLY A 1 100 ? 9.367 -3.290 40.089 1.00 60.09 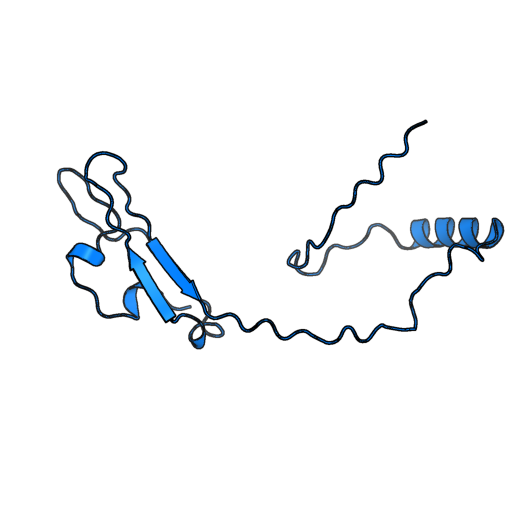100 GLY A C 1
ATOM 808 O O . GLY A 1 100 ? 8.303 -2.690 39.931 1.00 60.09 100 GLY A O 1
ATOM 809 N N . ALA A 1 101 ? 10.350 -3.238 39.189 1.00 57.09 101 ALA A N 1
ATOM 810 C CA . ALA A 1 101 ? 10.242 -2.522 37.926 1.00 57.09 101 ALA A CA 1
ATOM 811 C C . ALA A 1 101 ? 9.030 -3.006 37.117 1.00 57.09 101 ALA A C 1
ATOM 813 O O . ALA A 1 101 ? 8.771 -4.201 37.009 1.00 57.09 101 ALA A O 1
ATOM 814 N N . TRP A 1 102 ? 8.312 -2.047 36.538 1.00 55.25 102 TRP A N 1
ATOM 815 C CA . TRP A 1 102 ? 7.207 -2.261 35.612 1.00 55.25 102 TRP A CA 1
ATOM 816 C C . TRP A 1 102 ? 7.625 -3.265 34.524 1.00 55.25 102 TRP A C 1
ATOM 818 O O . TRP A 1 102 ? 8.408 -2.923 33.639 1.00 55.25 102 TRP A O 1
ATOM 828 N N . GLU A 1 103 ? 7.127 -4.503 34.574 1.00 46.84 103 GLU A N 1
ATOM 829 C CA . GLU A 1 103 ? 7.306 -5.441 33.466 1.00 46.84 103 GLU A CA 1
ATOM 830 C C . GLU A 1 103 ? 6.527 -4.898 32.266 1.00 46.84 103 GLU A C 1
ATOM 832 O O . GLU A 1 103 ? 5.293 -4.853 32.255 1.00 46.84 103 GLU A O 1
ATOM 837 N N . SER A 1 104 ? 7.248 -4.427 31.249 1.00 50.31 104 SER A N 1
ATOM 838 C CA . SER A 1 104 ? 6.673 -3.961 29.991 1.00 50.31 104 SER A CA 1
ATOM 839 C C . SER A 1 104 ? 6.218 -5.158 29.149 1.00 50.31 104 SER A C 1
ATOM 841 O O . SER A 1 104 ? 6.803 -5.468 28.113 1.00 50.31 104 SER A O 1
ATOM 843 N N . SER A 1 105 ? 5.181 -5.859 29.596 1.00 47.47 105 SER A N 1
ATOM 844 C CA . SER A 1 105 ? 4.479 -6.850 28.785 1.00 47.47 105 SER A CA 1
ATOM 845 C C . SER A 1 105 ? 3.152 -6.258 28.322 1.00 47.47 105 SER A C 1
ATOM 847 O O . SER A 1 105 ? 2.134 -6.364 29.004 1.00 47.47 105 SER A O 1
ATOM 849 N N . GLY A 1 106 ? 3.170 -5.622 27.149 1.00 42.00 106 GLY A N 1
ATOM 850 C CA . GLY A 1 106 ? 1.958 -5.193 26.454 1.00 42.00 106 GLY A CA 1
ATOM 851 C C . GLY A 1 106 ? 2.196 -4.017 25.515 1.00 42.00 106 GLY A C 1
ATOM 852 O O . GLY A 1 106 ? 2.314 -2.887 25.969 1.00 42.00 106 GLY A O 1
ATOM 853 N N . ASP A 1 107 ? 2.279 -4.319 24.217 1.00 38.09 107 ASP A N 1
ATOM 854 C CA . ASP A 1 107 ? 2.168 -3.439 23.047 1.00 38.09 107 ASP A CA 1
ATOM 855 C C . ASP A 1 107 ? 2.274 -1.917 23.277 1.00 38.09 107 ASP A C 1
ATOM 857 O O . ASP A 1 107 ? 1.336 -1.237 23.698 1.00 38.09 107 ASP A O 1
ATOM 861 N N . ALA A 1 108 ? 3.401 -1.350 22.837 1.00 42.97 108 ALA A N 1
ATOM 862 C CA . ALA A 1 108 ? 3.683 0.084 22.771 1.00 42.97 108 ALA A CA 1
ATOM 863 C C . ALA A 1 108 ? 2.853 0.835 21.701 1.00 42.97 108 ALA A C 1
ATOM 865 O O . ALA A 1 108 ? 3.375 1.679 20.977 1.00 42.97 108 ALA A O 1
ATOM 866 N N . THR A 1 109 ? 1.559 0.535 21.552 1.00 48.59 109 THR A N 1
ATOM 867 C CA . THR A 1 109 ? 0.691 1.172 20.539 1.00 48.59 109 THR A CA 1
ATOM 868 C C . THR A 1 109 ? -0.228 2.260 21.090 1.00 48.59 109 THR A C 1
ATOM 870 O O . THR A 1 109 ? -1.067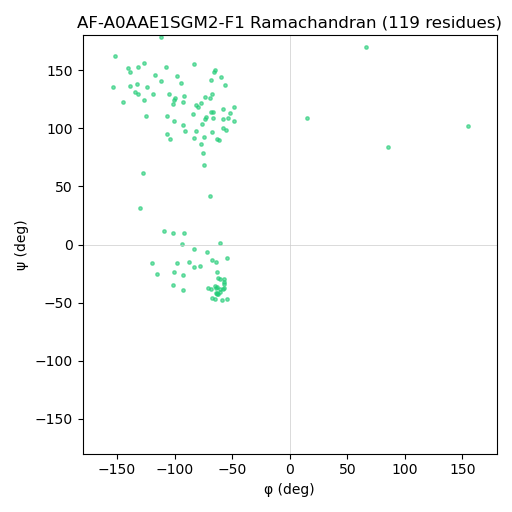 2.785 20.362 1.00 48.59 109 THR A O 1
ATOM 873 N N . VAL A 1 110 ? -0.046 2.679 22.343 1.00 45.00 110 VAL A N 1
ATOM 874 C CA . VAL A 1 110 ? -0.699 3.883 22.881 1.00 45.00 110 VAL A CA 1
ATOM 875 C C . VAL A 1 110 ? 0.350 4.800 23.509 1.00 45.00 110 VAL A C 1
ATOM 877 O O . VAL A 1 110 ? 0.314 5.107 24.695 1.00 45.00 110 VAL A O 1
ATOM 880 N N . CYS A 1 111 ? 1.306 5.269 22.699 1.00 36.06 111 CYS A N 1
ATOM 881 C CA . CYS A 1 111 ? 2.093 6.450 23.053 1.00 36.06 111 CYS A CA 1
ATOM 882 C C . CYS A 1 111 ? 1.213 7.693 22.850 1.00 36.06 111 CYS A C 1
ATOM 884 O O . CYS A 1 111 ? 1.249 8.367 21.824 1.00 36.06 111 CYS A O 1
ATOM 886 N N . GLY A 1 112 ? 0.340 7.939 23.823 1.00 41.28 112 GLY A N 1
ATOM 887 C CA . GLY A 1 112 ? -0.413 9.174 23.956 1.00 41.28 112 GLY A CA 1
ATOM 888 C C . GLY A 1 112 ? 0.162 9.983 25.108 1.00 41.28 112 GLY A C 1
ATOM 889 O O . GLY A 1 112 ? -0.253 9.798 26.244 1.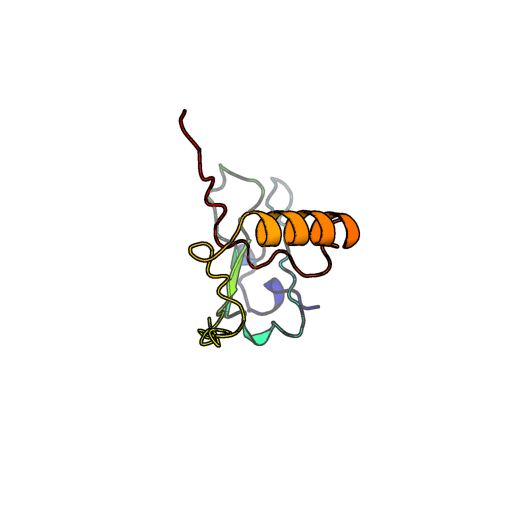00 41.28 112 GLY A O 1
ATOM 890 N N . THR A 1 113 ? 1.067 10.908 24.772 1.00 36.12 113 THR A N 1
ATOM 891 C CA . THR A 1 113 ? 1.483 12.059 25.594 1.00 36.12 113 THR A CA 1
ATOM 892 C C . THR A 1 113 ? 2.595 11.815 26.633 1.00 36.12 113 THR A C 1
ATOM 894 O O . THR A 1 113 ? 2.346 11.749 27.833 1.00 36.12 113 THR A O 1
ATOM 897 N N . CYS A 1 114 ? 3.863 11.874 26.203 1.00 34.59 114 CYS A N 1
ATOM 898 C CA . CYS A 1 114 ? 4.916 12.440 27.056 1.00 34.59 114 CYS A CA 1
ATOM 899 C C . CYS A 1 114 ? 4.645 13.946 27.206 1.00 34.59 114 CYS A C 1
ATOM 901 O O . CYS A 1 114 ? 4.994 14.733 26.330 1.00 34.59 114 CYS A O 1
ATOM 903 N N . ARG A 1 115 ? 4.000 14.362 28.299 1.00 34.22 115 ARG A N 1
ATOM 904 C CA . ARG A 1 115 ? 4.134 15.739 28.790 1.00 34.22 115 ARG A CA 1
ATOM 905 C C . ARG A 1 115 ? 5.293 15.737 29.771 1.00 34.22 115 ARG A C 1
ATOM 907 O O . ARG A 1 115 ? 5.135 15.353 30.924 1.00 34.22 115 ARG A O 1
ATOM 914 N N . SER A 1 116 ? 6.461 16.138 29.293 1.00 36.19 116 SER A N 1
ATOM 915 C CA . SER A 1 116 ? 7.545 16.603 30.147 1.00 36.19 116 SER A CA 1
ATOM 916 C C . SER A 1 116 ? 7.019 17.784 30.969 1.00 36.19 116 SER A C 1
ATOM 918 O O . SER A 1 116 ? 6.768 18.863 30.438 1.00 36.19 116 SER A O 1
ATOM 920 N N . ILE A 1 117 ? 6.805 17.572 32.267 1.00 43.25 117 ILE A N 1
ATOM 921 C CA . ILE A 1 117 ? 6.669 18.670 33.224 1.00 43.25 117 ILE A CA 1
ATOM 922 C C . ILE A 1 117 ? 8.100 19.089 33.553 1.00 43.25 117 ILE A C 1
ATOM 924 O O . ILE A 1 117 ? 8.782 18.437 34.339 1.00 43.25 117 ILE A O 1
ATOM 928 N N . ALA A 1 118 ? 8.579 20.140 32.893 1.00 36.03 118 ALA A N 1
ATOM 929 C CA . ALA A 1 118 ? 9.775 20.834 33.335 1.00 36.03 118 ALA A CA 1
ATOM 930 C C . ALA A 1 118 ? 9.409 21.629 34.596 1.00 36.03 118 ALA A C 1
ATOM 932 O O . ALA A 1 118 ? 8.653 22.596 34.522 1.00 36.03 118 ALA A O 1
ATOM 933 N N . PHE A 1 119 ? 9.916 21.209 35.755 1.00 34.97 119 PHE A N 1
ATOM 934 C CA . PHE A 1 119 ? 9.953 22.067 36.936 1.00 34.97 119 PHE A CA 1
ATOM 935 C C . PHE A 1 119 ? 11.094 23.073 36.740 1.00 34.97 119 PHE A C 1
ATOM 937 O O . PHE A 1 119 ? 12.270 22.719 36.831 1.00 34.97 119 PHE A O 1
ATOM 944 N N . GLY A 1 120 ? 10.739 24.315 36.408 1.00 34.78 120 GLY A N 1
ATOM 945 C CA . GLY A 1 120 ? 11.621 25.463 36.602 1.00 34.78 120 GLY A CA 1
ATOM 946 C C . GLY A 1 120 ? 11.795 25.721 38.100 1.00 34.78 120 GLY A C 1
ATOM 947 O O . GLY A 1 120 ? 10.853 25.509 38.864 1.00 34.78 120 GLY A O 1
ATOM 948 N N . ARG A 1 121 ? 13.017 26.089 38.492 1.00 36.69 121 ARG A N 1
ATOM 949 C CA . ARG A 1 121 ? 13.388 26.458 39.865 1.00 36.69 121 ARG A CA 1
ATOM 950 C C . ARG A 1 121 ? 12.749 27.771 40.290 1.00 36.69 121 ARG A C 1
ATOM 952 O O . ARG A 1 121 ? 12.557 28.624 39.396 1.00 36.69 121 ARG A O 1
#

Solvent-accessible surface area (backbone atoms only — not comparable to full-atom values): 8215 Å² total; per-residue (Å²): 114,43,61,48,64,77,75,55,96,70,58,72,84,53,55,44,25,32,50,60,99,87,50,75,40,68,81,76,81,52,78,36,55,68,87,60,48,86,30,55,76,50,54,49,48,49,88,68,69,97,82,78,58,54,58,42,54,76,47,71,44,67,64,77,84,80,74,78,69,72,72,76,70,61,82,85,71,73,78,62,70,93,73,63,48,75,67,59,53,49,52,52,51,54,50,52,65,71,67,51,80,85,78,90,81,73,77,90,82,74,87,77,74,90,74,81,80,79,80,77,130